Protein AF-A0A7Y0ATH7-F1 (afdb_monomer_lite)

Secondary structure (DSSP, 8-state):
-PPPPP-------------S-HHHHHHHHHHHHHHHHHHHHHHHHH--SHHHHHHHHHHHHHHHHHHHHHHHHHHHHHHHHHHTTS-------------TTGGGTTTS---TT-PPPP-PPP-

Foldseek 3Di:
DDDDDDDDPDPPPPPPPPVPDLQVVLVVVLVVLVVVLVVLVVVLVVDDDPVSVVVSVVVNVVSVVVSVVSVVSNVVSVVVVVVVVDDDDDDDDDDPPPDPVVVVVPPDPDDPPDDDDDDDDDD

pLDDT: mean 71.06, std 18.95, range [37.06, 95.12]

Structure (mmCIF, N/CA/C/O backbone):
data_AF-A0A7Y0ATH7-F1
#
_entry.id   AF-A0A7Y0ATH7-F1
#
loop_
_atom_site.group_PDB
_atom_site.id
_atom_site.type_symbol
_atom_site.label_atom_id
_atom_site.label_alt_id
_atom_site.label_comp_id
_atom_site.label_asym_id
_atom_site.label_entity_id
_atom_site.label_seq_id
_atom_site.pdbx_PDB_ins_code
_atom_site.Cartn_x
_atom_site.Cartn_y
_atom_site.Cartn_z
_atom_site.occupancy
_atom_site.B_iso_or_equiv
_atom_site.auth_seq_id
_atom_site.auth_comp_id
_atom_site.auth_asym_id
_atom_site.auth_atom_id
_atom_site.pdbx_PDB_model_num
ATOM 1 N N . MET A 1 1 ? 39.058 -43.388 22.627 1.00 40.00 1 MET A N 1
ATOM 2 C CA . MET A 1 1 ? 39.786 -43.063 21.384 1.00 40.00 1 MET A CA 1
ATOM 3 C C . MET A 1 1 ? 38.800 -43.218 20.242 1.00 40.00 1 MET A C 1
ATOM 5 O O . MET A 1 1 ? 38.496 -44.345 19.885 1.00 40.00 1 MET A O 1
ATOM 9 N N . VAL A 1 2 ? 38.188 -42.120 19.792 1.00 43.50 2 VAL A N 1
ATOM 10 C CA . VAL A 1 2 ? 37.185 -42.142 18.715 1.00 43.50 2 VAL A CA 1
ATOM 11 C C . VAL A 1 2 ? 37.864 -41.697 17.427 1.00 43.50 2 VAL A C 1
ATOM 13 O O . VAL A 1 2 ? 38.602 -40.715 17.414 1.00 43.50 2 VAL A O 1
ATOM 16 N N . SER A 1 3 ? 37.668 -42.517 16.403 1.00 37.44 3 SER A N 1
ATOM 17 C CA . SER A 1 3 ? 38.371 -42.552 15.131 1.00 37.44 3 SER A CA 1
ATOM 18 C C . SER A 1 3 ? 38.282 -41.254 14.334 1.00 37.44 3 SER A C 1
ATOM 20 O O . SER A 1 3 ? 37.216 -40.656 14.203 1.00 37.44 3 SER A O 1
ATOM 22 N N . ALA A 1 4 ? 39.417 -40.879 13.745 1.00 46.50 4 ALA A N 1
ATOM 23 C CA . ALA A 1 4 ? 39.506 -39.903 12.674 1.00 46.50 4 ALA A CA 1
ATOM 24 C C . ALA A 1 4 ? 38.634 -40.348 11.491 1.00 46.50 4 ALA A C 1
ATOM 26 O O . ALA A 1 4 ? 38.829 -41.446 10.964 1.00 46.50 4 ALA A O 1
ATOM 27 N N . VAL A 1 5 ? 37.701 -39.493 11.060 1.00 44.88 5 VAL A N 1
ATOM 28 C CA . VAL A 1 5 ? 37.116 -39.614 9.727 1.00 44.88 5 VAL A CA 1
ATOM 29 C C . VAL A 1 5 ? 37.972 -38.800 8.769 1.00 44.88 5 VAL A C 1
ATOM 31 O O . VAL A 1 5 ? 38.277 -37.627 8.983 1.00 44.88 5 VAL A O 1
ATOM 34 N N . SER A 1 6 ? 38.436 -39.526 7.768 1.00 37.31 6 SER A N 1
ATOM 35 C CA . SER A 1 6 ? 39.312 -39.103 6.702 1.00 37.31 6 SER A CA 1
ATOM 36 C C . SER A 1 6 ? 38.613 -38.097 5.795 1.00 37.31 6 SER A C 1
ATOM 38 O O . SER A 1 6 ? 37.454 -38.271 5.425 1.00 37.31 6 SER A O 1
ATOM 40 N N . SER A 1 7 ? 39.365 -37.054 5.462 1.00 47.06 7 SER A N 1
ATOM 41 C CA . SER A 1 7 ? 39.415 -36.360 4.181 1.00 47.06 7 SER A CA 1
ATOM 42 C C . SER A 1 7 ? 38.354 -36.760 3.151 1.00 47.06 7 SER A C 1
ATOM 44 O O . SER A 1 7 ? 38.445 -37.797 2.500 1.00 47.06 7 SER A O 1
ATOM 46 N N . THR A 1 8 ? 37.415 -35.861 2.889 1.00 47.12 8 THR A N 1
ATOM 47 C CA . THR A 1 8 ? 36.847 -35.703 1.549 1.00 47.12 8 THR A CA 1
ATOM 48 C C . THR A 1 8 ? 36.652 -34.212 1.332 1.00 47.12 8 THR A C 1
ATOM 50 O O . THR A 1 8 ? 35.710 -33.605 1.835 1.00 47.12 8 THR A O 1
ATOM 53 N N . SER A 1 9 ? 37.610 -33.613 0.623 1.00 51.59 9 SER A N 1
ATOM 54 C CA . SER A 1 9 ? 37.435 -32.319 -0.022 1.00 51.59 9 SER A CA 1
ATOM 55 C C . SER A 1 9 ? 36.331 -32.462 -1.061 1.00 51.59 9 SER A C 1
ATOM 57 O O . SER A 1 9 ? 36.584 -32.877 -2.187 1.00 51.59 9 SER A O 1
ATOM 59 N N . SER A 1 10 ? 35.111 -32.118 -0.674 1.00 44.31 10 SER A N 1
ATOM 60 C CA . SER A 1 10 ? 34.067 -31.737 -1.614 1.00 44.31 10 SER A CA 1
ATOM 61 C C . SER A 1 10 ? 33.907 -30.235 -1.484 1.00 44.31 10 SER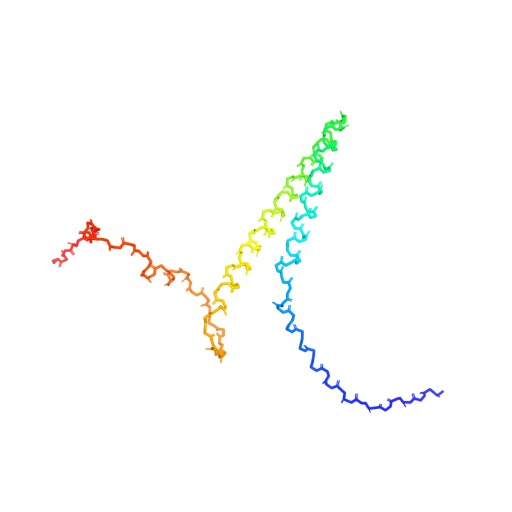 A C 1
ATOM 63 O O . SER A 1 10 ? 33.179 -29.745 -0.621 1.00 44.31 10 SER A O 1
ATOM 65 N N . THR A 1 11 ? 34.631 -29.497 -2.325 1.00 50.28 11 THR A N 1
ATOM 66 C CA . THR A 1 11 ? 34.272 -28.128 -2.690 1.00 50.28 11 THR A CA 1
ATOM 67 C C . THR A 1 11 ? 32.896 -28.196 -3.339 1.00 50.28 11 THR A C 1
ATOM 69 O O . THR A 1 11 ? 32.760 -28.389 -4.544 1.00 50.28 11 THR A O 1
ATOM 72 N N . THR A 1 12 ? 31.861 -28.132 -2.512 1.00 46.88 12 THR A N 1
ATOM 73 C CA . THR A 1 12 ? 30.517 -27.826 -2.971 1.00 46.88 12 THR A CA 1
ATOM 74 C C . THR A 1 12 ? 30.527 -26.330 -3.224 1.00 46.88 12 THR A C 1
ATOM 76 O O . THR A 1 12 ? 30.388 -25.527 -2.307 1.00 46.88 12 THR A O 1
ATOM 79 N N . SER A 1 13 ? 30.804 -25.956 -4.473 1.00 46.41 13 SER A N 1
ATOM 80 C CA . SER A 1 13 ? 30.393 -24.660 -4.995 1.00 46.41 13 SER A CA 1
ATOM 81 C C . SER A 1 13 ? 28.895 -24.576 -4.749 1.00 46.41 13 SER A C 1
ATOM 83 O O . SER A 1 13 ? 28.100 -25.270 -5.381 1.00 46.41 13 SER A O 1
ATOM 85 N N . ILE A 1 14 ? 28.520 -23.827 -3.718 1.00 50.84 14 ILE A N 1
ATOM 86 C CA . ILE A 1 14 ? 27.133 -23.481 -3.469 1.00 50.84 14 ILE A CA 1
ATOM 87 C C . ILE A 1 14 ? 26.851 -22.352 -4.453 1.00 50.84 14 ILE A C 1
ATOM 89 O O . ILE A 1 14 ? 26.901 -21.172 -4.113 1.00 50.84 14 ILE A O 1
ATOM 93 N N . ASP A 1 15 ? 26.619 -22.728 -5.707 1.00 41.56 15 ASP A N 1
ATOM 94 C CA . ASP A 1 15 ? 25.998 -21.876 -6.709 1.00 41.56 15 ASP A CA 1
ATOM 95 C C . ASP A 1 15 ? 24.537 -21.658 -6.293 1.00 41.56 15 ASP A C 1
ATOM 97 O O . ASP A 1 15 ? 23.593 -22.165 -6.892 1.00 41.56 15 ASP A O 1
ATOM 101 N N . THR A 1 16 ? 24.321 -20.905 -5.215 1.00 47.12 16 THR A N 1
ATOM 102 C CA . THR A 1 16 ? 23.015 -20.331 -4.881 1.00 47.12 16 THR A CA 1
ATOM 103 C C . THR A 1 16 ? 22.812 -19.040 -5.666 1.00 47.12 16 THR A C 1
ATOM 105 O O . THR A 1 16 ? 22.480 -17.994 -5.118 1.00 47.12 16 THR A O 1
ATOM 108 N N . SER A 1 17 ? 22.936 -19.125 -6.990 1.00 46.50 17 SER A N 1
ATOM 109 C CA . SER A 1 17 ? 22.264 -18.207 -7.909 1.00 46.50 17 SER A CA 1
ATOM 110 C C . SER A 1 17 ? 20.799 -18.629 -8.023 1.00 46.50 17 SER A C 1
ATOM 112 O O . SER A 1 17 ? 20.312 -19.041 -9.069 1.00 46.50 17 SER A O 1
ATOM 114 N N . SER A 1 18 ? 20.073 -18.541 -6.908 1.00 47.16 18 SER A N 1
ATOM 115 C CA . SER A 1 18 ? 18.614 -18.631 -6.879 1.00 47.16 18 SER A CA 1
ATOM 116 C C . SER A 1 18 ? 18.028 -17.244 -7.172 1.00 47.16 18 SER A C 1
ATOM 118 O O . SER A 1 18 ? 17.305 -16.668 -6.363 1.00 47.16 18 SER A O 1
ATOM 120 N N . SER A 1 19 ? 18.336 -16.698 -8.347 1.00 50.75 19 SER A N 1
ATOM 121 C CA . SER A 1 19 ? 17.717 -15.464 -8.857 1.00 50.75 19 SER A CA 1
ATOM 122 C C . SER A 1 19 ? 16.389 -15.738 -9.579 1.00 50.75 19 SER A C 1
ATOM 124 O O . SER A 1 19 ? 15.840 -14.862 -10.235 1.00 50.75 19 SER A O 1
ATOM 126 N N . GLY A 1 20 ? 15.861 -16.961 -9.466 1.00 52.44 20 GLY A N 1
ATOM 127 C CA . GLY A 1 20 ? 14.661 -17.424 -10.161 1.00 52.44 20 GLY A CA 1
ATOM 128 C C . GLY A 1 20 ? 13.539 -17.836 -9.211 1.00 52.44 20 GLY A C 1
ATOM 129 O O . GLY A 1 20 ? 13.154 -18.997 -9.218 1.00 52.44 20 GLY A O 1
ATOM 130 N N . SER A 1 21 ? 13.036 -16.923 -8.368 1.00 53.59 21 SER A N 1
ATOM 131 C CA . SER A 1 21 ? 11.681 -17.033 -7.770 1.00 53.59 21 SER A CA 1
ATOM 132 C C . SER A 1 21 ? 11.181 -15.752 -7.073 1.00 53.59 21 SER A C 1
ATOM 134 O O . SER A 1 21 ? 10.302 -15.793 -6.209 1.00 53.59 21 SER A O 1
ATOM 136 N N . SER A 1 22 ? 11.729 -14.583 -7.407 1.00 63.34 22 SER A N 1
ATOM 137 C CA . SER A 1 22 ? 11.493 -13.346 -6.646 1.00 63.34 22 SER A CA 1
ATOM 138 C C . SER A 1 22 ? 10.042 -12.861 -6.752 1.00 63.34 22 SER A C 1
ATOM 140 O O . SER A 1 22 ? 9.432 -12.468 -5.761 1.00 63.34 22 SER A O 1
ATOM 142 N N . ILE A 1 23 ? 9.440 -12.953 -7.941 1.00 70.44 23 ILE A N 1
ATOM 143 C CA . ILE A 1 23 ? 8.116 -12.374 -8.215 1.00 70.44 23 ILE A CA 1
ATOM 144 C C . ILE A 1 23 ? 6.983 -13.204 -7.595 1.00 70.44 23 ILE A C 1
ATOM 146 O O . ILE A 1 23 ? 6.026 -12.640 -7.068 1.00 70.44 23 ILE A O 1
ATOM 150 N N . ALA A 1 24 ? 7.066 -14.538 -7.634 1.00 80.50 24 ALA A N 1
ATOM 151 C CA . ALA A 1 24 ? 6.043 -15.408 -7.046 1.00 80.50 24 ALA A CA 1
ATOM 152 C C . ALA A 1 24 ? 6.027 -15.305 -5.512 1.00 80.50 24 ALA A C 1
ATOM 154 O O . ALA A 1 24 ? 4.955 -15.224 -4.907 1.00 80.50 24 ALA A O 1
ATOM 155 N N . ALA A 1 25 ? 7.210 -15.234 -4.893 1.00 82.12 25 ALA A N 1
ATOM 156 C CA . ALA A 1 25 ? 7.349 -14.985 -3.463 1.00 82.12 25 ALA A CA 1
ATOM 157 C C . ALA A 1 25 ? 6.791 -13.6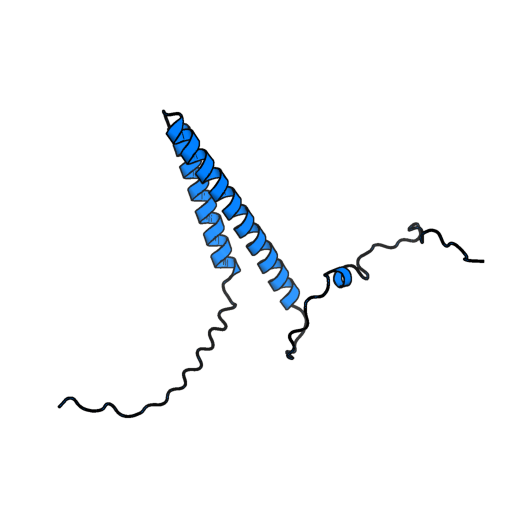04 -3.074 1.00 82.12 25 ALA A C 1
ATOM 159 O O . ALA A 1 25 ? 5.998 -13.517 -2.138 1.00 82.12 25 ALA A O 1
ATOM 160 N N . LEU A 1 26 ? 7.110 -12.549 -3.838 1.00 83.69 26 LEU A N 1
ATOM 161 C CA . LEU A 1 26 ? 6.567 -11.200 -3.631 1.00 83.69 26 LEU A CA 1
ATOM 162 C C . LEU A 1 26 ? 5.038 -11.161 -3.770 1.00 83.69 26 LEU A C 1
ATOM 164 O O . LEU A 1 26 ? 4.367 -10.615 -2.901 1.00 83.69 26 LEU A O 1
ATOM 168 N N . LYS A 1 27 ? 4.466 -11.803 -4.798 1.00 86.56 27 LYS A N 1
ATOM 169 C CA . LYS A 1 27 ? 3.004 -11.933 -4.966 1.00 86.56 27 LYS A CA 1
ATOM 170 C C . LYS A 1 27 ? 2.349 -12.640 -3.777 1.00 86.56 27 LYS A C 1
ATOM 172 O O . LYS A 1 27 ? 1.301 -12.203 -3.308 1.00 86.56 27 LYS A O 1
ATOM 177 N N . SER A 1 28 ? 2.965 -13.710 -3.268 1.00 89.62 28 SER A N 1
ATOM 178 C CA . SER A 1 28 ? 2.472 -14.409 -2.076 1.00 89.62 28 SER A CA 1
ATOM 179 C C . SER A 1 28 ? 2.530 -13.524 -0.827 1.00 89.62 28 SER A C 1
ATOM 181 O O . SER A 1 28 ? 1.586 -13.529 -0.038 1.00 89.62 28 SER A O 1
ATOM 183 N N . SER A 1 29 ? 3.597 -12.738 -0.658 1.00 88.19 29 SER A N 1
ATOM 184 C CA . SER A 1 29 ? 3.722 -11.778 0.444 1.00 88.19 29 SER A CA 1
ATOM 185 C C . SER A 1 29 ? 2.681 -10.661 0.363 1.00 88.19 29 SER A C 1
ATOM 187 O O . SER A 1 29 ? 2.049 -10.370 1.373 1.00 88.19 29 SER A O 1
ATOM 189 N N . VAL A 1 30 ? 2.429 -10.101 -0.826 1.00 90.00 30 VAL A N 1
ATOM 190 C CA . VAL A 1 30 ? 1.373 -9.093 -1.035 1.00 90.00 30 VAL A CA 1
ATOM 191 C C . VAL A 1 30 ? 0.004 -9.652 -0.635 1.00 90.00 30 VAL A C 1
ATOM 193 O O . VAL A 1 30 ? -0.674 -9.049 0.190 1.00 90.00 30 VAL A O 1
ATOM 196 N N . ALA A 1 31 ? -0.362 -10.848 -1.106 1.00 92.88 31 ALA A N 1
ATOM 197 C CA . ALA A 1 31 ? -1.641 -11.471 -0.751 1.00 92.88 31 ALA A CA 1
ATOM 198 C C . ALA A 1 31 ? -1.776 -11.760 0.761 1.00 92.88 31 ALA A C 1
ATOM 200 O O . ALA A 1 31 ? -2.863 -11.658 1.332 1.00 92.88 31 ALA A O 1
ATOM 201 N N . LYS A 1 32 ? -0.674 -12.120 1.436 1.00 92.62 32 LYS A N 1
ATOM 202 C CA . LYS A 1 32 ? -0.660 -12.293 2.899 1.00 92.62 32 LYS A CA 1
ATOM 203 C C . LYS A 1 32 ? -0.883 -10.968 3.628 1.00 92.62 32 LYS A C 1
ATOM 205 O O . LYS A 1 32 ? -1.677 -10.948 4.567 1.00 92.62 32 LYS A O 1
ATOM 210 N N . LEU A 1 33 ? -0.218 -9.895 3.198 1.00 92.62 33 LEU A N 1
ATOM 211 C CA . LEU A 1 33 ? -0.363 -8.558 3.781 1.00 92.62 33 LEU A CA 1
ATOM 212 C C . LEU A 1 33 ? -1.784 -8.016 3.585 1.00 92.62 33 LEU A C 1
ATOM 214 O O . LEU A 1 33 ? -2.385 -7.539 4.541 1.00 92.62 33 LEU A O 1
ATOM 218 N N . GLU A 1 34 ? -2.368 -8.175 2.395 1.00 92.25 34 GLU A N 1
ATOM 219 C CA . GLU A 1 34 ? -3.765 -7.802 2.121 1.00 92.25 34 GLU A CA 1
ATOM 220 C C . GLU A 1 34 ? -4.742 -8.525 3.053 1.00 92.25 34 GLU A C 1
ATOM 222 O O . GLU A 1 34 ? -5.631 -7.905 3.639 1.00 92.25 34 GLU A O 1
ATOM 227 N N . LYS A 1 35 ? -4.543 -9.833 3.262 1.00 95.12 35 LYS A N 1
ATOM 228 C CA . LYS A 1 35 ? -5.370 -10.607 4.191 1.00 95.12 35 LYS A CA 1
ATOM 229 C C . LYS A 1 35 ? -5.231 -10.107 5.631 1.00 95.12 35 LYS A C 1
ATOM 231 O O . LYS A 1 35 ? -6.238 -9.970 6.319 1.00 95.12 35 LYS A O 1
ATOM 236 N N . GLN A 1 36 ? -4.006 -9.837 6.085 1.00 92.31 36 GLN A N 1
ATOM 237 C CA . GLN A 1 36 ? -3.756 -9.316 7.432 1.00 92.31 36 GLN A CA 1
ATOM 238 C C . GLN A 1 36 ? -4.400 -7.944 7.644 1.00 92.31 36 GLN A C 1
ATOM 240 O O . GLN A 1 36 ? -5.017 -7.732 8.685 1.00 92.31 36 GLN A O 1
ATOM 245 N N . ILE A 1 37 ? -4.314 -7.054 6.652 1.00 93.50 37 ILE A N 1
ATOM 246 C CA . ILE A 1 37 ? -4.987 -5.751 6.666 1.00 93.50 37 ILE A CA 1
ATOM 247 C C . ILE A 1 37 ? -6.493 -5.949 6.814 1.00 93.50 37 ILE A C 1
ATOM 249 O O . ILE A 1 37 ? -7.075 -5.406 7.743 1.00 93.50 37 ILE A O 1
ATOM 253 N N . SER A 1 38 ? -7.110 -6.792 5.983 1.00 93.50 38 SER A N 1
ATOM 254 C CA . SER A 1 38 ? -8.557 -7.032 6.041 1.00 93.50 38 SER A CA 1
ATOM 255 C C . SER A 1 38 ? -9.004 -7.580 7.406 1.00 93.50 38 SER A C 1
ATOM 257 O O . SER A 1 38 ? -9.997 -7.122 7.963 1.00 93.50 38 SER A O 1
ATOM 259 N N . THR A 1 39 ? -8.244 -8.511 7.997 1.00 93.06 39 THR A N 1
ATOM 260 C CA . THR A 1 39 ? -8.527 -9.041 9.345 1.00 93.06 39 THR A CA 1
ATOM 261 C C . THR A 1 39 ? -8.366 -7.978 10.439 1.00 93.06 39 THR A C 1
ATOM 263 O O . THR A 1 39 ? -9.144 -7.941 11.395 1.00 93.06 39 THR A O 1
ATOM 266 N N . LYS A 1 40 ? -7.362 -7.102 10.329 1.00 91.88 40 LYS A N 1
ATOM 267 C CA . LYS A 1 40 ? -7.144 -6.011 11.289 1.00 91.88 40 LYS A CA 1
ATOM 268 C C . LYS A 1 40 ? -8.184 -4.898 11.131 1.00 91.88 40 LYS A C 1
ATOM 270 O O . LYS A 1 40 ? -8.611 -4.350 12.137 1.00 91.88 40 LYS A O 1
ATOM 275 N N . GLU A 1 41 ? -8.657 -4.613 9.920 1.00 90.94 41 GLU A N 1
ATOM 276 C CA . GLU A 1 41 ? -9.771 -3.685 9.674 1.00 90.94 41 GLU A CA 1
ATOM 277 C C . GLU A 1 41 ? -11.082 -4.187 10.292 1.00 90.94 41 GLU A C 1
ATOM 279 O O . GLU A 1 41 ? -11.787 -3.416 10.944 1.00 90.94 41 GLU A O 1
ATOM 284 N N . GLU A 1 42 ? -11.377 -5.485 10.177 1.00 91.62 42 GLU A N 1
ATOM 285 C CA . GLU A 1 42 ? -12.501 -6.106 10.893 1.00 91.62 42 GLU A CA 1
ATOM 286 C C . GLU A 1 42 ? -12.326 -5.991 12.412 1.00 91.62 42 GLU A C 1
ATOM 288 O O . GLU A 1 42 ? -13.258 -5.613 13.122 1.00 91.62 42 GLU A O 1
ATOM 293 N N . SER A 1 43 ? -11.110 -6.237 12.908 1.00 88.62 43 SER A N 1
ATOM 294 C CA . SER A 1 43 ? -10.791 -6.119 14.337 1.00 88.62 43 SER A CA 1
ATOM 295 C C . SER A 1 43 ? -10.925 -4.676 14.841 1.00 88.62 43 SER A C 1
ATOM 297 O O . SER A 1 43 ? -11.401 -4.468 15.951 1.00 88.62 43 SER A O 1
ATOM 299 N N . LEU A 1 44 ? -10.590 -3.672 14.020 1.00 88.62 44 LEU A N 1
ATOM 300 C CA . LEU A 1 44 ? -10.798 -2.252 14.327 1.00 88.62 44 LEU A CA 1
ATOM 301 C C . LEU A 1 44 ? -12.291 -1.940 14.479 1.00 88.62 44 LEU A C 1
ATOM 303 O O . LEU A 1 44 ? -12.682 -1.210 15.389 1.00 88.62 44 LEU A O 1
ATOM 307 N N . SER A 1 45 ? -13.132 -2.525 13.620 1.00 86.38 45 SER A N 1
ATOM 308 C CA . SER A 1 45 ? -14.588 -2.379 13.709 1.00 86.38 45 SER A CA 1
ATOM 309 C C . SER A 1 45 ? -15.189 -3.063 14.941 1.00 86.38 45 SER A C 1
ATOM 311 O O . SER A 1 45 ? -16.262 -2.649 15.382 1.00 86.38 45 SER A O 1
ATOM 313 N N . SER A 1 46 ? -14.545 -4.104 15.475 1.00 88.56 46 SER A N 1
ATOM 314 C CA . SER A 1 46 ? -14.971 -4.800 16.698 1.00 88.56 46 SER A CA 1
ATOM 315 C C . SER A 1 46 ? -14.325 -4.266 17.979 1.00 88.56 46 SER A C 1
ATOM 317 O O . SER A 1 46 ? -14.775 -4.631 19.061 1.00 88.56 46 SER A O 1
ATOM 319 N N . ALA A 1 47 ? -13.306 -3.411 17.884 1.00 88.88 47 ALA A N 1
ATOM 320 C CA . ALA A 1 47 ? -12.643 -2.833 19.046 1.00 88.88 47 ALA A CA 1
ATOM 321 C C . ALA A 1 47 ? -13.582 -1.883 19.809 1.00 88.88 47 ALA A C 1
ATOM 323 O O . ALA A 1 47 ? -14.198 -0.978 19.230 1.00 88.88 47 ALA A O 1
ATOM 324 N N . GLU A 1 48 ? -13.670 -2.057 21.127 1.00 87.69 48 GLU A N 1
ATOM 325 C CA . GLU A 1 48 ? -14.549 -1.257 21.988 1.00 87.69 48 GLU A CA 1
ATOM 326 C C . GLU A 1 48 ? -13.808 -0.075 22.622 1.00 87.69 48 GLU A C 1
ATOM 328 O O . GLU A 1 48 ? -14.405 0.986 22.827 1.00 87.69 48 GLU A O 1
ATOM 333 N N . THR A 1 49 ? -12.503 -0.210 22.870 1.00 90.19 49 THR A N 1
ATOM 334 C CA . THR A 1 49 ? -11.712 0.805 23.578 1.00 90.19 49 THR A CA 1
ATOM 335 C C . THR A 1 49 ? -10.931 1.727 22.634 1.00 90.19 49 THR A C 1
ATOM 337 O O . THR A 1 49 ? -10.671 1.406 21.473 1.00 90.19 49 THR A O 1
ATOM 340 N N . ALA A 1 50 ? -10.584 2.925 23.118 1.00 88.00 50 ALA A N 1
ATOM 341 C CA . ALA A 1 50 ? -9.807 3.896 22.344 1.00 88.00 50 ALA A CA 1
ATOM 342 C C . ALA A 1 50 ? -8.350 3.446 22.148 1.00 88.00 50 ALA A C 1
ATOM 344 O O . ALA A 1 50 ? -7.802 3.644 21.064 1.00 88.00 50 ALA A O 1
ATOM 345 N N . ASP A 1 51 ? -7.758 2.807 23.159 1.00 90.25 51 ASP A N 1
ATOM 346 C CA . ASP A 1 51 ? -6.393 2.279 23.103 1.00 90.25 51 ASP A CA 1
ATOM 347 C C . ASP A 1 51 ? -6.262 1.163 22.055 1.00 90.25 51 ASP A C 1
ATOM 349 O O . ASP A 1 51 ? -5.399 1.249 21.184 1.00 90.25 51 ASP A O 1
ATOM 353 N N . GLU A 1 52 ? -7.182 0.188 22.035 1.00 88.00 52 GLU A N 1
ATOM 354 C CA . GLU A 1 52 ? -7.196 -0.881 21.019 1.00 88.00 52 GLU A CA 1
ATOM 355 C C . GLU A 1 52 ? -7.367 -0.323 19.602 1.00 88.00 52 GLU A C 1
ATOM 357 O O . GLU A 1 52 ? -6.705 -0.767 18.666 1.00 88.00 52 GLU A O 1
ATOM 362 N N . LYS A 1 53 ? -8.234 0.683 19.421 1.00 89.19 53 LYS A N 1
ATOM 363 C CA . LYS A 1 53 ? -8.401 1.346 18.118 1.00 89.19 53 LYS A CA 1
ATOM 364 C C . LYS A 1 53 ? -7.122 2.038 17.670 1.00 89.19 53 LYS A C 1
ATOM 366 O O . LYS A 1 53 ? -6.793 1.960 16.487 1.00 89.19 53 LYS A O 1
ATOM 371 N N . SER A 1 54 ? -6.419 2.698 18.591 1.00 92.06 54 SER A N 1
ATOM 372 C CA . SER A 1 54 ? -5.142 3.350 18.300 1.00 92.06 54 SER A CA 1
ATOM 373 C C . SER A 1 54 ? -4.101 2.318 17.872 1.00 92.06 54 SER A C 1
ATOM 375 O O . SER A 1 54 ? -3.545 2.439 16.784 1.00 92.06 54 SER A O 1
ATOM 377 N N . GLU A 1 55 ? -3.918 1.254 18.653 1.00 92.00 55 GLU A N 1
ATOM 378 C CA . GLU A 1 55 ? -2.935 0.201 18.377 1.00 92.00 55 GLU A CA 1
ATOM 379 C C . GLU A 1 55 ? -3.209 -0.509 17.039 1.00 92.00 55 GLU A C 1
ATOM 381 O O . GLU A 1 55 ? -2.321 -0.618 16.191 1.00 92.00 55 GLU A O 1
ATOM 386 N N . ILE A 1 56 ? -4.467 -0.883 16.774 1.00 91.69 56 ILE A N 1
ATOM 387 C CA . ILE A 1 56 ? -4.859 -1.504 15.499 1.00 91.69 56 ILE A CA 1
ATOM 388 C C . ILE A 1 56 ? -4.665 -0.529 14.327 1.00 91.69 56 ILE A C 1
ATOM 390 O O . ILE A 1 56 ? -4.275 -0.943 13.233 1.00 91.69 56 ILE A O 1
ATOM 394 N N . SER A 1 57 ? -4.916 0.770 14.520 1.00 89.38 57 SER A N 1
ATOM 395 C CA . SER A 1 57 ? -4.714 1.774 13.469 1.00 89.38 57 SER A CA 1
ATOM 396 C C . SER A 1 57 ? -3.234 2.011 13.143 1.00 89.38 57 SER A C 1
ATOM 398 O O . SER A 1 57 ? -2.881 2.157 11.967 1.00 89.38 57 SER A O 1
ATOM 400 N N . GLU A 1 58 ? -2.352 1.976 14.143 1.00 93.81 58 GLU A N 1
ATOM 401 C CA . GLU A 1 58 ? -0.901 2.050 13.950 1.00 93.81 58 GLU A CA 1
ATOM 402 C C . GLU A 1 58 ? -0.383 0.819 13.199 1.00 93.81 58 GLU A C 1
ATOM 404 O O . GLU A 1 58 ? 0.323 0.953 12.194 1.00 93.81 58 GLU A O 1
ATOM 409 N N . GLU A 1 59 ? -0.805 -0.380 13.608 1.00 92.81 59 GLU A N 1
ATOM 410 C CA . GLU A 1 59 ? -0.473 -1.621 12.905 1.00 92.81 59 GLU A CA 1
ATOM 411 C C . GLU A 1 59 ? -0.989 -1.625 11.464 1.00 92.81 59 GLU A C 1
ATOM 413 O O . GLU A 1 59 ? -0.255 -2.013 10.555 1.00 92.81 59 GLU A O 1
ATOM 418 N N . LEU A 1 60 ? -2.218 -1.158 11.218 1.00 92.88 60 LEU A N 1
ATOM 419 C CA . LEU A 1 60 ? -2.757 -1.025 9.862 1.00 92.88 60 LEU A CA 1
ATOM 420 C C . LEU A 1 60 ? -1.925 -0.071 9.010 1.00 92.88 60 LEU A C 1
ATOM 422 O O . LEU A 1 60 ? -1.702 -0.330 7.826 1.00 92.88 60 LEU A O 1
ATOM 426 N N . THR A 1 61 ? -1.446 1.021 9.600 1.00 94.12 61 THR A N 1
ATOM 427 C CA . THR A 1 61 ? -0.583 1.980 8.906 1.00 94.12 61 THR A CA 1
ATOM 428 C C . THR A 1 61 ? 0.754 1.334 8.539 1.00 94.12 61 THR A C 1
ATOM 430 O O . THR A 1 61 ? 1.208 1.463 7.400 1.00 94.12 61 THR A O 1
ATOM 433 N N . SER A 1 62 ? 1.344 0.571 9.464 1.00 93.81 62 SER A N 1
ATOM 434 C CA . SER A 1 62 ? 2.572 -0.193 9.230 1.00 93.81 62 SER A CA 1
ATOM 435 C C . SER A 1 62 ? 2.396 -1.243 8.124 1.00 93.81 62 SER A C 1
ATOM 437 O O . SER A 1 62 ? 3.155 -1.255 7.153 1.00 93.81 62 SER A O 1
ATOM 439 N N . LEU A 1 63 ? 1.337 -2.058 8.197 1.00 93.31 63 LEU A N 1
ATOM 440 C CA . LEU A 1 63 ? 1.034 -3.101 7.211 1.00 93.31 63 LEU A CA 1
ATOM 441 C C . LEU A 1 63 ? 0.780 -2.526 5.813 1.00 93.31 63 LEU A C 1
ATOM 443 O O . LEU A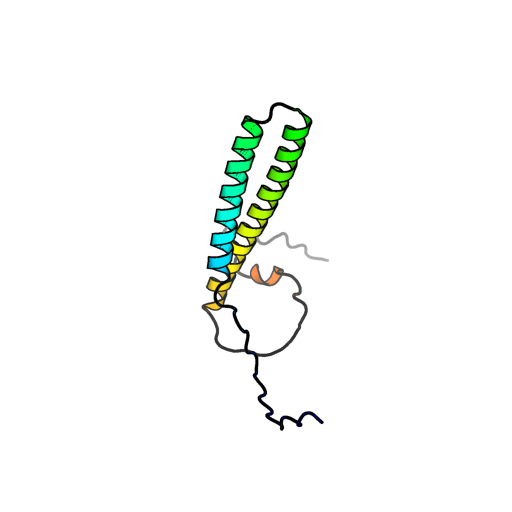 1 63 ? 1.257 -3.075 4.820 1.00 93.31 63 LEU A O 1
ATOM 447 N N . ARG A 1 64 ? 0.066 -1.398 5.709 1.00 91.81 64 ARG A N 1
ATOM 448 C CA . ARG A 1 64 ? -0.149 -0.704 4.427 1.00 91.81 64 ARG A CA 1
ATOM 449 C C . ARG A 1 64 ? 1.158 -0.163 3.847 1.00 91.81 64 ARG A C 1
ATOM 451 O O . ARG A 1 64 ? 1.365 -0.253 2.637 1.00 91.81 64 ARG A O 1
ATOM 458 N N . ALA A 1 65 ? 2.052 0.361 4.685 1.00 93.44 65 ALA A N 1
ATOM 459 C CA . ALA A 1 65 ? 3.372 0.808 4.244 1.00 93.44 65 ALA A CA 1
ATOM 460 C C . ALA A 1 65 ? 4.240 -0.365 3.757 1.00 93.44 65 ALA A C 1
ATOM 462 O O . ALA A 1 65 ? 4.944 -0.244 2.753 1.00 93.44 65 ALA A O 1
ATOM 463 N N . GLU A 1 66 ? 4.179 -1.511 4.435 1.00 89.81 66 GLU A N 1
ATOM 464 C CA . GLU A 1 66 ? 4.883 -2.727 4.026 1.00 89.81 66 GLU A CA 1
ATOM 465 C C . GLU A 1 66 ? 4.326 -3.303 2.718 1.00 89.81 66 GLU A C 1
ATOM 467 O O . GLU A 1 66 ? 5.095 -3.670 1.829 1.00 89.81 66 GLU A O 1
ATOM 472 N N . LEU A 1 67 ? 3.002 -3.280 2.539 1.00 91.38 67 LEU A N 1
ATOM 473 C CA . LEU A 1 67 ? 2.346 -3.649 1.285 1.00 91.38 67 LEU A CA 1
ATOM 474 C C . LEU A 1 67 ? 2.814 -2.750 0.137 1.00 91.38 67 LEU A C 1
ATOM 476 O O . LEU A 1 67 ? 3.195 -3.264 -0.915 1.00 91.38 67 LEU A O 1
ATOM 480 N N . ALA A 1 68 ? 2.851 -1.430 0.336 1.00 90.19 68 ALA A N 1
ATOM 481 C CA . ALA A 1 68 ? 3.326 -0.493 -0.682 1.00 90.19 68 ALA A CA 1
ATOM 482 C C . ALA A 1 68 ? 4.782 -0.779 -1.090 1.00 90.19 68 ALA A C 1
ATOM 484 O O . ALA A 1 68 ? 5.099 -0.800 -2.280 1.00 90.19 68 ALA A O 1
ATOM 485 N N . LYS A 1 69 ? 5.660 -1.081 -0.122 1.00 88.25 69 LYS A N 1
ATOM 486 C CA . LYS A 1 69 ? 7.044 -1.504 -0.397 1.00 88.25 69 LYS A CA 1
ATOM 487 C C . LYS A 1 69 ? 7.099 -2.818 -1.176 1.00 88.25 69 LYS A C 1
ATOM 489 O O . LYS A 1 69 ? 7.855 -2.921 -2.137 1.00 88.25 69 LYS A O 1
ATOM 494 N N . ALA A 1 70 ? 6.295 -3.809 -0.793 1.00 86.75 70 ALA A N 1
ATOM 495 C CA . ALA A 1 70 ? 6.244 -5.100 -1.474 1.00 86.75 70 ALA A CA 1
ATOM 496 C C . ALA A 1 70 ? 5.721 -4.972 -2.915 1.00 86.75 70 ALA A C 1
ATOM 498 O O . ALA A 1 70 ? 6.256 -5.612 -3.819 1.00 86.75 70 ALA A O 1
ATOM 499 N N . GLN A 1 71 ? 4.723 -4.117 -3.154 1.00 86.56 71 GLN A N 1
ATOM 500 C CA . GLN A 1 71 ? 4.228 -3.809 -4.496 1.00 86.56 71 GLN A CA 1
ATOM 501 C C . GLN A 1 71 ? 5.275 -3.073 -5.336 1.00 86.56 71 GLN A C 1
ATOM 503 O O . GLN A 1 71 ? 5.480 -3.454 -6.487 1.00 86.56 71 GLN A O 1
ATOM 508 N N . ALA A 1 72 ? 5.978 -2.091 -4.762 1.00 86.19 72 ALA A N 1
ATOM 509 C CA . ALA A 1 72 ? 7.072 -1.394 -5.436 1.00 86.19 72 ALA A CA 1
ATOM 510 C C . ALA A 1 72 ? 8.191 -2.368 -5.849 1.00 86.19 72 ALA A C 1
ATOM 512 O O . ALA A 1 72 ? 8.595 -2.396 -7.013 1.00 86.19 72 ALA A O 1
ATOM 513 N N . ALA A 1 73 ? 8.605 -3.253 -4.938 1.00 83.62 73 ALA A N 1
ATOM 514 C CA . ALA A 1 73 ? 9.586 -4.299 -5.224 1.00 83.62 73 ALA A CA 1
ATOM 515 C C . ALA A 1 73 ? 9.104 -5.276 -6.312 1.00 83.62 73 ALA A C 1
ATOM 517 O O . ALA A 1 73 ? 9.886 -5.729 -7.143 1.00 83.62 73 ALA A O 1
ATOM 518 N N . LEU A 1 74 ? 7.806 -5.590 -6.349 1.00 83.81 74 LEU A N 1
ATOM 51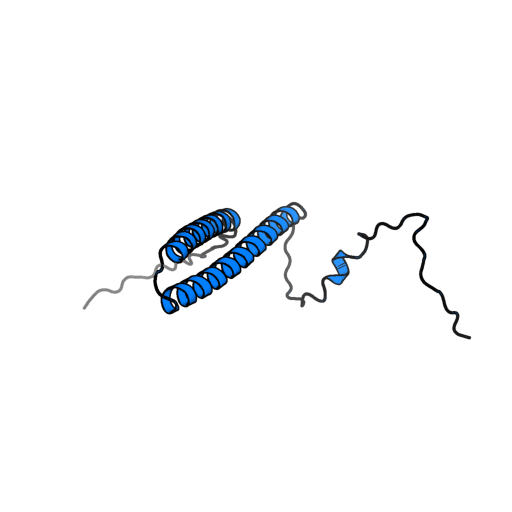9 C CA . LEU A 1 74 ? 7.203 -6.438 -7.380 1.00 83.81 74 LEU A CA 1
ATOM 520 C C . LEU A 1 74 ? 7.198 -5.735 -8.747 1.00 83.81 74 LEU A C 1
ATOM 522 O O . LEU A 1 74 ? 7.502 -6.363 -9.762 1.00 83.81 74 LEU A O 1
ATOM 526 N N . THR A 1 75 ? 6.889 -4.437 -8.798 1.00 82.06 75 THR A N 1
ATOM 527 C CA . THR A 1 75 ? 6.971 -3.651 -10.038 1.00 82.06 75 THR A CA 1
ATOM 528 C C . THR A 1 75 ? 8.402 -3.520 -10.548 1.00 82.06 75 THR A C 1
ATOM 530 O O . THR A 1 75 ? 8.626 -3.699 -11.743 1.00 82.06 75 THR A O 1
ATOM 533 N N . GLU A 1 76 ? 9.368 -3.301 -9.657 1.00 80.25 76 GLU A N 1
ATOM 534 C CA . GLU A 1 76 ? 10.791 -3.229 -9.992 1.00 80.25 76 GLU A CA 1
ATOM 535 C C . GLU A 1 76 ? 11.311 -4.580 -10.499 1.00 80.25 76 GLU A C 1
ATOM 537 O O . GLU A 1 76 ? 11.934 -4.649 -11.556 1.00 80.25 76 GLU A O 1
ATOM 542 N N . ALA A 1 77 ? 10.952 -5.680 -9.828 1.00 76.56 77 ALA A N 1
ATOM 543 C CA . ALA A 1 77 ? 11.306 -7.029 -10.262 1.00 76.56 77 ALA A CA 1
ATOM 544 C C . ALA A 1 77 ? 10.714 -7.378 -11.641 1.00 76.56 77 ALA A C 1
ATOM 546 O O . ALA A 1 77 ? 11.389 -7.991 -12.464 1.00 76.56 77 ALA A O 1
ATOM 547 N N . GLN A 1 78 ? 9.477 -6.956 -11.932 1.00 74.75 78 GLN A N 1
ATOM 548 C CA . GLN A 1 78 ? 8.878 -7.131 -13.262 1.00 74.75 78 GLN A CA 1
ATOM 549 C C . GLN A 1 78 ? 9.533 -6.248 -14.336 1.00 74.75 78 GLN A C 1
ATOM 551 O O . GLN A 1 78 ? 9.619 -6.659 -15.494 1.00 74.75 78 GLN A O 1
ATOM 556 N N . ALA A 1 79 ? 9.984 -5.042 -13.982 1.00 71.62 79 ALA A N 1
ATOM 557 C CA . ALA A 1 79 ? 10.710 -4.164 -14.896 1.00 71.62 79 ALA A CA 1
ATOM 558 C C . ALA A 1 79 ? 12.107 -4.724 -15.218 1.00 71.62 79 ALA A C 1
ATOM 560 O O . ALA A 1 79 ? 12.494 -4.762 -16.386 1.00 71.62 79 ALA A O 1
ATOM 561 N N . ALA A 1 80 ? 12.812 -5.250 -14.212 1.00 64.62 80 ALA A N 1
ATOM 562 C CA . ALA A 1 80 ? 14.099 -5.922 -14.371 1.00 64.62 80 ALA A CA 1
ATOM 563 C C . ALA A 1 80 ? 13.992 -7.207 -15.215 1.00 64.62 80 ALA A C 1
ATOM 565 O O . ALA A 1 80 ? 14.842 -7.452 -16.069 1.00 64.62 80 ALA A O 1
ATOM 566 N N . GLU A 1 81 ? 12.916 -7.990 -15.062 1.00 59.25 81 GLU A N 1
ATOM 567 C CA . GLU A 1 81 ? 12.656 -9.172 -15.901 1.00 59.25 81 GLU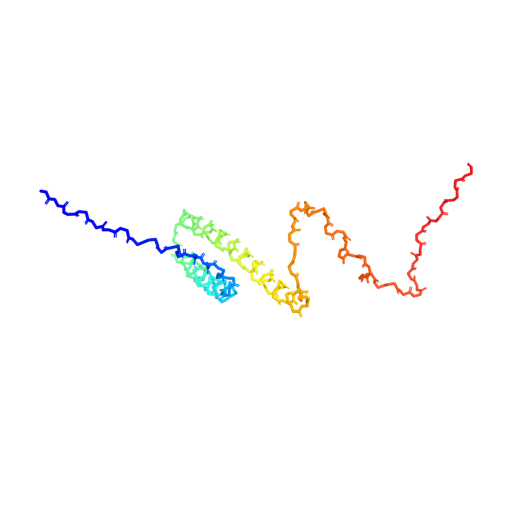 A CA 1
ATOM 568 C C . GLU A 1 81 ? 12.433 -8.796 -17.379 1.00 59.25 81 GLU A C 1
ATOM 570 O O . GLU A 1 81 ? 12.888 -9.503 -18.278 1.00 59.25 81 GLU A O 1
ATOM 575 N N . LYS A 1 82 ? 11.813 -7.639 -17.655 1.00 56.69 82 LYS A N 1
ATOM 576 C CA . LYS A 1 82 ? 11.685 -7.106 -19.024 1.00 56.69 82 LYS A CA 1
ATOM 577 C C . LYS A 1 82 ? 12.993 -6.533 -19.578 1.00 56.69 82 LYS A C 1
ATOM 579 O O . LYS A 1 82 ? 13.224 -6.653 -20.780 1.00 56.69 82 LYS A O 1
ATOM 584 N N . ALA A 1 83 ? 13.840 -5.938 -18.737 1.00 53.47 83 ALA A N 1
ATOM 585 C CA . ALA A 1 83 ? 15.155 -5.425 -19.129 1.00 53.47 83 ALA A CA 1
ATOM 586 C C . ALA A 1 83 ? 16.162 -6.555 -19.424 1.00 53.47 83 ALA A C 1
ATOM 588 O O . ALA A 1 83 ? 16.955 -6.448 -20.355 1.00 53.47 83 ALA A O 1
ATOM 589 N N . SER A 1 84 ? 16.063 -7.685 -18.714 1.00 48.28 84 SER A N 1
ATOM 590 C CA . SER A 1 84 ? 16.916 -8.869 -18.909 1.00 48.28 84 SER A CA 1
ATOM 591 C C . SER A 1 84 ? 16.617 -9.667 -20.193 1.00 48.28 84 SER A C 1
ATOM 593 O O . SER A 1 84 ? 17.299 -10.652 -20.475 1.00 48.28 84 SER A O 1
ATOM 595 N N . GLY A 1 85 ? 15.621 -9.263 -20.990 1.00 45.41 85 GLY A N 1
ATOM 596 C CA . GLY A 1 85 ? 15.299 -9.869 -22.289 1.00 45.41 85 GLY A CA 1
ATOM 597 C C . GLY A 1 85 ? 16.166 -9.385 -23.460 1.00 45.41 85 GLY A C 1
ATOM 598 O O . GLY A 1 85 ? 15.944 -9.811 -24.597 1.00 45.41 85 GLY A O 1
ATOM 599 N N . LYS A 1 86 ? 17.133 -8.488 -23.229 1.00 48.44 86 LYS A N 1
ATOM 600 C CA . LYS A 1 86 ? 18.061 -8.009 -24.259 1.00 48.44 86 LYS A CA 1
ATOM 601 C C . LYS A 1 86 ? 19.492 -7.987 -23.711 1.00 48.44 86 LYS A C 1
ATOM 603 O O . LYS A 1 86 ? 19.764 -7.310 -22.731 1.00 48.44 86 LYS A O 1
ATOM 608 N N . SER A 1 87 ? 20.372 -8.673 -24.433 1.00 38.38 87 SER A N 1
ATOM 609 C CA . SER A 1 87 ? 21.837 -8.709 -24.314 1.00 38.38 87 SER A CA 1
ATOM 610 C C . SER A 1 87 ? 22.441 -9.783 -23.414 1.00 38.38 87 SER A C 1
ATOM 612 O O . SER A 1 87 ? 22.672 -9.631 -22.221 1.00 38.38 87 SER A O 1
ATOM 614 N N . GLU A 1 88 ? 22.792 -10.863 -24.105 1.00 46.06 88 GLU A N 1
ATOM 615 C CA . GLU A 1 88 ? 24.014 -11.632 -23.918 1.00 46.06 88 GLU A CA 1
ATOM 616 C C . GLU A 1 88 ? 25.222 -10.718 -23.623 1.00 46.06 88 GLU A C 1
ATOM 618 O O . GLU A 1 88 ? 25.505 -9.817 -24.409 1.00 46.06 88 GLU A O 1
ATOM 623 N N . THR A 1 89 ? 25.908 -10.977 -22.505 1.00 38.06 89 THR A N 1
ATOM 624 C CA . THR A 1 89 ? 27.371 -11.022 -22.230 1.00 38.06 89 THR A CA 1
ATOM 625 C C . THR A 1 89 ? 27.762 -10.380 -20.885 1.00 38.06 89 THR A C 1
ATOM 627 O O . THR A 1 89 ? 27.338 -9.263 -20.599 1.00 38.06 89 THR A O 1
ATOM 630 N N . PRO A 1 90 ? 28.547 -11.082 -20.037 1.00 57.53 90 PRO A N 1
ATOM 631 C CA . PRO A 1 90 ? 29.004 -10.581 -18.743 1.00 57.53 90 PRO A CA 1
ATOM 632 C C . PRO A 1 90 ? 30.383 -9.930 -18.888 1.00 57.53 90 PRO A C 1
ATOM 634 O O . PRO A 1 90 ? 31.217 -10.510 -19.557 1.00 57.53 90 PRO A O 1
ATOM 637 N N . GLU A 1 91 ? 30.654 -8.799 -18.241 1.00 40.97 91 GLU A N 1
ATOM 638 C CA . GLU A 1 91 ? 32.006 -8.450 -17.772 1.00 40.97 91 GLU A CA 1
ATOM 639 C C . GLU A 1 91 ? 31.887 -7.377 -16.671 1.00 40.97 91 GLU A C 1
ATOM 641 O O . GLU A 1 91 ? 31.422 -6.261 -16.890 1.00 40.97 91 GLU A O 1
ATOM 646 N N . GLU A 1 92 ? 32.222 -7.806 -15.457 1.00 47.03 92 GLU A N 1
ATOM 647 C CA . GLU A 1 92 ? 33.125 -7.157 -14.503 1.00 47.03 92 GLU A CA 1
ATOM 648 C C . GLU A 1 92 ? 33.212 -5.615 -14.456 1.00 47.03 92 GLU A C 1
ATOM 650 O O . GLU A 1 92 ? 33.702 -4.954 -15.367 1.00 47.03 92 GLU A O 1
ATOM 655 N N . GLY A 1 93 ? 32.878 -5.042 -13.292 1.00 37.06 93 GLY A N 1
ATOM 656 C CA . GLY A 1 93 ? 33.377 -3.720 -12.907 1.00 37.06 93 GLY A CA 1
ATOM 657 C C . GLY A 1 93 ? 32.392 -2.889 -12.100 1.00 37.06 93 GLY A C 1
ATOM 658 O O . GLY A 1 93 ? 31.513 -2.231 -12.646 1.00 37.06 93 GLY A O 1
ATOM 659 N N . ALA A 1 94 ? 32.585 -2.861 -10.783 1.00 50.41 94 ALA A N 1
ATOM 660 C CA . ALA A 1 94 ? 31.978 -1.872 -9.907 1.00 50.41 94 ALA A CA 1
ATOM 661 C C . ALA A 1 94 ? 32.414 -0.454 -10.325 1.00 50.41 94 ALA A C 1
ATOM 663 O O . ALA A 1 94 ? 33.478 0.022 -9.935 1.00 50.41 94 ALA A O 1
ATOM 664 N N . ALA A 1 95 ? 31.581 0.231 -11.102 1.00 47.06 95 ALA A N 1
ATOM 665 C CA . ALA A 1 95 ? 31.637 1.671 -11.279 1.00 47.06 95 ALA A CA 1
ATOM 666 C C . ALA A 1 95 ? 30.339 2.241 -10.711 1.00 47.06 95 ALA A C 1
ATOM 668 O O . ALA A 1 95 ? 29.249 1.788 -11.055 1.00 47.06 95 ALA A O 1
ATOM 669 N N . ALA A 1 96 ? 30.477 3.181 -9.776 1.00 52.19 96 ALA A N 1
ATOM 670 C CA . ALA A 1 96 ? 29.372 3.879 -9.140 1.00 52.19 96 ALA A CA 1
ATOM 671 C C . ALA A 1 96 ? 28.306 4.255 -10.179 1.00 52.19 96 ALA A C 1
ATOM 673 O O . ALA A 1 96 ? 28.635 4.868 -11.195 1.00 52.19 96 ALA A O 1
ATOM 674 N N . LEU A 1 97 ? 27.054 3.874 -9.910 1.00 53.78 97 LEU A N 1
ATOM 675 C CA . LEU A 1 97 ? 25.871 4.249 -10.682 1.00 53.78 97 LEU A CA 1
ATOM 676 C C . LEU A 1 97 ? 25.700 5.773 -10.597 1.00 53.78 97 LEU A C 1
ATOM 678 O O . LEU A 1 97 ? 24.923 6.294 -9.799 1.00 53.78 97 LEU A O 1
ATOM 682 N N . LEU A 1 98 ? 26.504 6.505 -11.366 1.00 54.97 98 LEU A N 1
ATOM 683 C CA . LEU A 1 98 ? 26.355 7.932 -11.562 1.00 54.97 98 LEU A CA 1
ATOM 684 C C . LEU A 1 98 ? 25.086 8.128 -12.381 1.00 54.97 98 LEU A C 1
ATOM 686 O O . LEU A 1 98 ? 25.089 7.923 -13.588 1.00 54.97 98 LEU A O 1
ATOM 690 N N . SER A 1 99 ? 24.036 8.537 -11.671 1.00 60.03 99 SER A N 1
ATOM 691 C CA . SER A 1 99 ? 22.903 9.315 -12.162 1.00 60.03 99 SER A CA 1
ATOM 692 C C . SER A 1 99 ? 22.142 8.702 -13.347 1.00 60.03 99 SER A C 1
ATOM 694 O O . SER A 1 99 ? 22.581 8.745 -14.496 1.00 60.03 99 SER A O 1
ATOM 696 N N . GLY A 1 100 ? 20.915 8.238 -13.075 1.00 55.12 100 GLY A N 1
ATOM 697 C CA . GLY A 1 100 ? 19.897 7.810 -14.053 1.00 55.12 100 GLY A CA 1
ATOM 698 C C . GLY A 1 100 ? 19.444 8.889 -15.055 1.00 55.12 100 GLY A C 1
ATOM 699 O O . GLY A 1 100 ? 18.374 8.799 -15.641 1.00 55.12 100 GLY A O 1
ATOM 700 N N . GLU A 1 101 ? 20.261 9.910 -15.289 1.00 57.38 101 GLU A N 1
ATOM 701 C CA . GLU A 1 101 ? 20.081 10.945 -16.306 1.00 57.38 101 GLU A CA 1
ATOM 702 C C . GLU A 1 101 ? 20.293 10.358 -17.720 1.00 57.38 101 GLU A C 1
ATOM 704 O O . GLU A 1 101 ? 19.752 10.871 -18.699 1.00 57.38 101 GLU A O 1
ATOM 709 N N . SER A 1 102 ? 21.050 9.255 -17.834 1.00 58.53 102 SER A N 1
ATOM 710 C CA . SER A 1 102 ? 21.399 8.614 -19.115 1.00 58.53 102 SER A CA 1
ATOM 711 C C . SER A 1 102 ? 20.221 7.893 -19.782 1.00 58.53 102 SER A C 1
ATOM 713 O O . SER A 1 102 ? 20.177 7.806 -21.007 1.00 58.53 102 SER A O 1
ATOM 715 N N . GLU A 1 103 ? 19.237 7.426 -19.006 1.00 59.97 103 GLU A N 1
ATOM 716 C CA . GLU A 1 103 ? 18.011 6.790 -19.528 1.00 59.97 103 GLU A CA 1
ATOM 717 C C . GLU A 1 103 ? 17.028 7.804 -20.143 1.00 59.97 103 GLU A C 1
ATOM 719 O O . GLU A 1 103 ? 16.091 7.430 -20.852 1.00 59.97 103 GLU A O 1
ATOM 724 N N . THR A 1 104 ? 17.263 9.102 -19.929 1.00 58.41 104 THR A N 1
ATOM 725 C CA . THR A 1 104 ? 16.439 10.192 -20.472 1.00 58.41 104 THR A CA 1
ATOM 726 C C . THR A 1 104 ? 16.948 10.690 -21.835 1.00 58.41 104 THR A C 1
ATOM 728 O O . THR A 1 104 ? 16.236 11.398 -22.554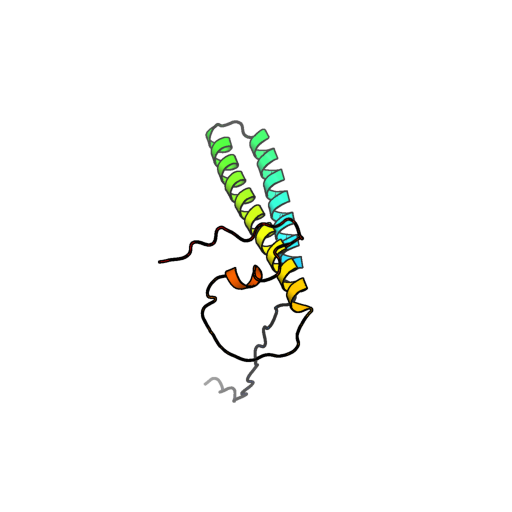 1.00 58.41 104 THR A O 1
ATOM 731 N N . ILE A 1 105 ? 18.164 10.308 -22.250 1.00 61.19 105 ILE A N 1
ATOM 732 C CA . ILE A 1 105 ? 18.731 10.707 -23.544 1.00 61.19 105 ILE A CA 1
ATOM 733 C C . ILE A 1 105 ? 18.023 9.927 -24.664 1.00 61.19 105 ILE A C 1
ATOM 735 O O . ILE A 1 105 ? 18.264 8.742 -24.874 1.00 61.19 105 ILE A O 1
ATOM 739 N N . GLY A 1 106 ? 17.138 10.603 -25.401 1.00 61.72 106 GLY A N 1
ATOM 740 C CA . GLY A 1 106 ? 16.450 10.050 -26.578 1.00 61.72 106 GLY A CA 1
ATOM 741 C C . GLY A 1 106 ? 15.019 9.547 -26.347 1.00 61.72 106 GLY A C 1
ATOM 742 O O . GLY A 1 106 ? 14.373 9.129 -27.305 1.00 61.72 106 GLY A O 1
ATOM 743 N N . THR A 1 107 ? 14.488 9.621 -25.121 1.00 65.62 107 THR A N 1
ATOM 744 C CA . THR A 1 107 ? 13.067 9.326 -24.829 1.00 65.62 107 THR A CA 1
ATOM 745 C C . THR A 1 107 ? 12.157 10.555 -24.936 1.00 65.62 107 THR A C 1
ATOM 747 O O . THR A 1 107 ? 10.934 10.411 -25.007 1.00 65.62 107 THR A O 1
ATOM 750 N N . GLY A 1 108 ? 12.737 11.758 -25.020 1.00 65.56 108 GLY A N 1
ATOM 751 C CA . GLY A 1 108 ? 12.014 12.993 -25.316 1.00 65.56 108 GLY A CA 1
ATOM 752 C C . GLY A 1 108 ? 11.361 12.936 -26.698 1.00 65.56 108 GLY A C 1
ATOM 753 O O . GLY A 1 108 ? 12.033 12.731 -27.709 1.00 65.56 108 GLY A O 1
ATOM 754 N N . LYS A 1 109 ? 10.037 13.096 -26.751 1.00 63.75 109 LYS A N 1
ATOM 755 C CA . LYS A 1 109 ? 9.286 13.241 -28.002 1.00 63.75 109 LYS A CA 1
ATOM 756 C C . LYS A 1 109 ? 9.535 14.646 -28.553 1.00 63.75 109 LYS A C 1
ATOM 758 O O . LYS A 1 109 ? 8.786 15.557 -28.241 1.00 63.75 109 LYS A O 1
ATOM 763 N N . PHE A 1 110 ? 10.612 14.811 -29.316 1.00 72.25 110 PHE A N 1
ATOM 764 C CA . PHE A 1 110 ? 10.849 16.027 -30.089 1.00 72.25 110 PHE A CA 1
ATOM 765 C C . PHE A 1 110 ? 10.008 15.950 -31.364 1.00 72.25 110 PHE A C 1
ATOM 767 O O . PHE A 1 110 ? 10.247 15.091 -32.215 1.00 72.25 110 PHE A O 1
ATOM 774 N N . ASP A 1 111 ? 8.998 16.801 -31.462 1.00 76.88 111 ASP A N 1
ATOM 775 C CA . ASP A 1 111 ? 8.262 17.068 -32.695 1.00 76.88 111 ASP A CA 1
ATOM 776 C C . ASP A 1 111 ? 8.738 18.387 -33.327 1.00 76.88 111 ASP A C 1
ATOM 778 O O . ASP A 1 111 ? 9.581 19.097 -32.774 1.00 76.88 111 ASP A O 1
ATOM 782 N N . GLU A 1 112 ? 8.227 18.707 -34.516 1.00 74.31 112 GLU A N 1
ATOM 783 C CA . GLU A 1 112 ? 8.592 19.928 -35.251 1.00 74.31 112 GLU A CA 1
ATOM 784 C C . GLU A 1 112 ? 8.175 21.225 -34.529 1.00 74.31 112 GLU A C 1
ATOM 786 O O . GLU A 1 112 ? 8.642 22.303 -34.894 1.00 74.31 112 GLU A O 1
ATOM 791 N N . GLU A 1 113 ? 7.332 21.134 -33.495 1.00 74.81 113 GLU A N 1
ATOM 792 C CA . GLU A 1 113 ? 6.876 22.265 -32.680 1.00 74.81 113 GLU A CA 1
ATOM 793 C C . GLU A 1 113 ? 7.664 22.419 -31.371 1.00 74.81 113 GLU A C 1
ATOM 795 O O . GLU A 1 113 ? 7.497 23.420 -30.671 1.00 74.81 113 GLU A O 1
ATOM 800 N N . THR A 1 114 ? 8.554 21.480 -31.035 1.00 75.81 114 THR A N 1
ATOM 801 C CA . THR A 1 114 ? 9.319 21.526 -29.786 1.00 75.81 114 THR A CA 1
ATOM 802 C C . THR A 1 114 ? 10.373 22.647 -29.843 1.00 75.81 114 THR A C 1
ATOM 804 O O . THR A 1 114 ? 11.315 22.565 -30.639 1.00 75.81 114 THR A O 1
ATOM 807 N N . PRO A 1 115 ? 10.279 23.702 -29.006 1.00 78.38 115 PRO A N 1
ATOM 808 C CA . PRO A 1 115 ? 11.192 24.834 -29.084 1.00 78.38 115 PRO A CA 1
ATOM 809 C C . PRO A 1 115 ? 12.582 24.460 -28.561 1.00 78.38 115 PRO A C 1
ATOM 811 O O . PRO A 1 115 ? 12.746 23.988 -27.434 1.00 78.38 115 PRO A O 1
ATOM 814 N N . PHE A 1 116 ? 13.611 24.730 -29.363 1.00 75.69 116 PHE A N 1
ATOM 815 C CA . PHE A 1 116 ? 14.991 24.718 -28.889 1.00 75.69 116 PHE A CA 1
ATOM 816 C C . PHE A 1 116 ? 15.181 25.954 -28.009 1.00 75.69 116 PHE A C 1
ATOM 818 O O . PHE A 1 116 ? 15.015 27.071 -28.493 1.00 75.69 116 PHE A O 1
ATOM 825 N N . GLY A 1 117 ? 15.464 25.746 -26.720 1.00 81.19 117 GLY A N 1
ATOM 826 C CA . GLY A 1 117 ? 15.555 26.815 -25.721 1.00 81.19 117 GLY A CA 1
ATOM 827 C C . GLY A 1 117 ? 16.421 28.015 -26.136 1.00 81.19 117 GLY A C 1
ATOM 828 O O . GLY A 1 117 ? 17.264 27.932 -27.030 1.00 81.19 117 GLY A O 1
ATOM 829 N N . GLU A 1 118 ? 16.202 29.141 -25.458 1.00 80.12 118 GLU A N 1
ATOM 830 C CA . GLU A 1 118 ? 16.783 30.446 -25.791 1.00 80.12 118 GLU A CA 1
ATOM 831 C C . GLU A 1 118 ? 18.313 30.404 -25.950 1.00 80.12 118 GLU A C 1
ATOM 833 O O . GLU A 1 118 ? 19.051 30.000 -25.046 1.00 80.12 118 GLU A O 1
ATOM 838 N N . ARG A 1 119 ? 18.809 30.852 -27.110 1.00 83.19 119 ARG A N 1
ATOM 839 C CA . ARG A 1 119 ? 20.246 30.946 -27.399 1.00 83.19 119 ARG A CA 1
ATOM 840 C C . ARG A 1 119 ? 20.727 32.372 -27.178 1.00 83.19 119 ARG A C 1
ATOM 842 O O . ARG A 1 119 ? 20.497 33.245 -28.009 1.00 83.19 119 ARG A O 1
ATOM 849 N N . TYR A 1 120 ? 21.468 32.588 -26.099 1.00 79.06 120 TYR A N 1
ATOM 850 C CA . TYR A 1 120 ? 22.158 33.854 -25.866 1.00 79.06 120 TYR A CA 1
ATOM 851 C C . TYR A 1 120 ? 23.548 33.822 -26.510 1.00 79.06 120 TYR A C 1
ATOM 853 O O . TYR A 1 120 ? 24.350 32.929 -26.234 1.00 79.06 120 TYR A O 1
ATOM 861 N N . ALA A 1 121 ? 23.841 34.797 -27.373 1.00 77.06 121 ALA A N 1
ATOM 862 C CA . ALA A 1 121 ? 25.201 35.053 -27.830 1.00 77.06 121 ALA A CA 1
ATOM 863 C C . ALA A 1 121 ? 25.930 35.860 -26.750 1.00 77.06 121 ALA A C 1
ATOM 865 O O . ALA A 1 121 ? 25.483 36.947 -26.384 1.00 77.06 121 ALA A O 1
ATOM 866 N N . TYR A 1 122 ? 27.035 35.326 -26.234 1.00 59.59 122 TYR A N 1
ATOM 867 C CA . TYR A 1 122 ? 27.946 36.109 -25.407 1.00 59.59 122 TYR A CA 1
ATOM 868 C C . TYR A 1 122 ? 28.817 36.955 -26.344 1.00 59.59 122 TYR A C 1
ATOM 870 O O . TYR A 1 122 ? 29.452 36.397 -27.242 1.00 59.59 122 TYR A O 1
ATOM 878 N N . VAL A 1 123 ? 28.781 38.279 -26.175 1.00 67.75 123 VAL A N 1
ATOM 879 C CA . VAL A 1 123 ? 29.586 39.253 -26.937 1.00 67.75 123 VAL A CA 1
ATOM 880 C C . VAL A 1 123 ? 30.790 39.668 -26.109 1.00 67.75 123 VAL A C 1
ATOM 882 O O . VAL A 1 123 ? 30.595 39.923 -24.899 1.00 67.75 123 VAL A O 1
#

Sequence (123 aa):
MVSAVSSTSSTTSIDTSSSGSSIAALKSSVAKLEKQISTKEESLSSAETADEKSEISEELTSLRAELAKAQAALTEAQAAEKASGKSETPEEGAAALLSGESETIGTGKFDEETPFGERYAYV

InterPro domains:
  IPR025577 FlxA-like protein [PF14282] (6-91)

Organism: NCBI:txid2728849

Radius of gyration: 26.96 Å; chains: 1; bounding box: 55×82×59 Å